Protein AF-A0A2A5RX52-F1 (afdb_monomer)

Secondary structure (DSSP, 8-state):
-----EEEEEEEEEEEE-TT--TTGGGEEEEES-TT-HHHHHHHHHHTTTSEEEEES-HHHHHHHHHTTS-EEEEETTHHHHSS-EESSS--EEEEEEEE-

Mean predicted aligned error: 4.83 Å

Nearest PDB structures (foldseek):
  6vh5-assembly1_C  TM=6.298E-01  e=7.964E-03  Brucella abortus 2308
  2qmx-assembly1_A  TM=5.584E-01  e=2.845E-03  Chlorobaculum tepidum TLS
  7am0-assembly2_C  TM=6.148E-01  e=2.229E-02  Komagataeibacter europaeus
  6ml0-assembly1_A  TM=5.404E-01  e=5.850E-02  Salmonella enterica subsp. enterica serovar Typhimurium str. LT2
  2ozz-assembly1_A  TM=5.704E-01  e=1.637E-01  Shigella flexneri 2a

Sequence (101 aa):
MSDMAETRKTIDAYYLASPLIDDVQCAYFFVNRDETCPFRQQTLAEFAKDKVVIELDSFENIITCIEAGQGIALLPGYLTETKKLQKWEETSRPITYYSYE

pLDDT: mean 91.54, std 10.52, range [45.62, 98.06]

Foldseek 3Di:
DDPQPKDKDKFKKFWKAAPPADPVLQQEEEDEPPPPPQQRVVCCVPPVVRGHYDYDPDPVVRLVCRNVNNHIGIDGPCCVVVGNMDGPDPDIDIGMDIDGD

Solvent-accessible surface area (backbone atoms only — not comparable to full-atom values): 5709 Å² total; per-residue (Å²): 132,85,82,61,62,75,43,82,45,74,45,58,19,25,40,31,21,15,86,74,48,50,82,75,26,73,40,30,36,46,31,51,57,53,82,83,38,58,55,30,51,54,48,48,75,76,36,61,88,83,39,50,75,45,72,34,92,40,72,68,59,44,51,53,42,17,56,73,19,62,18,31,31,64,40,60,50,72,45,50,82,76,46,74,39,38,69,73,48,92,64,72,44,81,43,68,48,77,46,82,106

Structure (mmCIF, N/CA/C/O backbone):
data_AF-A0A2A5RX52-F1
#
_entry.id   AF-A0A2A5RX52-F1
#
loop_
_atom_site.group_PDB
_atom_site.id
_atom_site.type_symbol
_atom_site.label_atom_id
_atom_site.label_alt_id
_atom_site.label_comp_id
_atom_site.label_asym_id
_atom_site.label_entity_id
_atom_site.label_seq_id
_atom_site.pdbx_PDB_ins_code
_atom_site.Cartn_x
_atom_site.Cartn_y
_atom_site.Cartn_z
_atom_site.occupancy
_atom_site.B_iso_or_equiv
_atom_site.auth_seq_id
_atom_site.auth_comp_id
_atom_site.auth_asym_id
_atom_site.auth_atom_id
_atom_site.pdbx_PDB_model_num
ATOM 1 N N . MET A 1 1 ? -8.341 29.997 -24.515 1.00 45.62 1 MET A N 1
ATOM 2 C CA . MET A 1 1 ? -7.597 28.817 -24.038 1.00 45.62 1 MET A CA 1
ATOM 3 C C . MET A 1 1 ? -7.463 29.024 -22.548 1.00 45.62 1 MET A C 1
ATOM 5 O O . MET A 1 1 ? -6.818 29.989 -22.169 1.00 45.62 1 MET A O 1
ATOM 9 N N . SER A 1 2 ? -8.222 28.287 -21.737 1.00 47.22 2 SER A N 1
ATOM 10 C CA . SER A 1 2 ? -8.126 28.417 -20.282 1.00 47.22 2 SER A CA 1
ATOM 11 C C . SER A 1 2 ? -6.784 27.843 -19.851 1.00 47.22 2 SER A C 1
ATOM 13 O O . SER A 1 2 ? -6.538 26.662 -20.083 1.00 47.22 2 SER A O 1
ATOM 15 N N . ASP A 1 3 ? -5.927 28.682 -19.275 1.00 53.19 3 ASP A N 1
ATOM 16 C CA . ASP A 1 3 ? -4.758 28.236 -18.525 1.00 5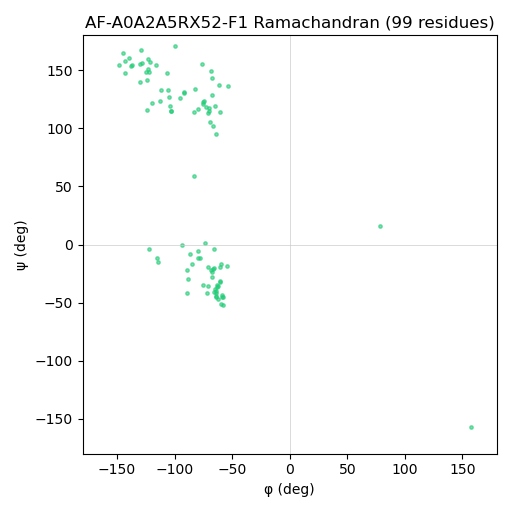3.19 3 ASP A CA 1
ATOM 17 C C . ASP A 1 3 ? -5.270 27.457 -17.307 1.00 53.19 3 ASP A C 1
ATOM 19 O O . ASP A 1 3 ? -5.655 28.041 -16.296 1.00 53.19 3 ASP A O 1
ATOM 23 N N . MET A 1 4 ? -5.357 26.132 -17.429 1.00 59.12 4 MET A N 1
ATOM 24 C CA . MET A 1 4 ? -5.526 25.249 -16.276 1.00 59.12 4 MET A CA 1
ATOM 25 C C . MET A 1 4 ? -4.210 25.301 -15.503 1.00 59.12 4 MET A C 1
ATOM 27 O O . MET A 1 4 ? -3.198 24.774 -15.965 1.00 59.12 4 MET A O 1
ATOM 31 N N . ALA A 1 5 ? -4.196 25.999 -14.369 1.00 64.38 5 ALA A N 1
ATOM 32 C CA . ALA A 1 5 ? -3.014 26.102 -13.528 1.00 64.38 5 ALA A CA 1
ATOM 33 C C . ALA A 1 5 ? -2.695 24.721 -12.929 1.00 64.38 5 ALA A C 1
ATOM 35 O O . ALA A 1 5 ? -3.338 24.266 -11.985 1.00 64.38 5 ALA A O 1
ATOM 36 N N . GLU A 1 6 ? -1.707 24.029 -13.496 1.00 74.69 6 GLU A N 1
ATOM 37 C CA . GLU A 1 6 ? -1.241 22.745 -12.978 1.00 74.69 6 GLU A CA 1
ATOM 38 C C . GLU A 1 6 ? -0.512 22.962 -11.647 1.00 74.69 6 GLU A C 1
ATOM 40 O O . GLU A 1 6 ? 0.548 23.589 -11.591 1.00 74.69 6 GLU A O 1
ATOM 45 N N . THR A 1 7 ? -1.072 22.431 -10.558 1.00 82.69 7 THR A N 1
ATOM 46 C CA . THR A 1 7 ? -0.418 22.489 -9.247 1.00 82.69 7 THR A CA 1
ATOM 47 C C . THR A 1 7 ? 0.190 21.136 -8.916 1.00 82.69 7 THR A C 1
ATOM 49 O O . THR A 1 7 ? -0.517 20.146 -8.714 1.00 82.69 7 THR A O 1
ATOM 52 N N . ARG A 1 8 ? 1.521 21.100 -8.817 1.00 85.62 8 ARG A N 1
ATOM 53 C CA . ARG A 1 8 ? 2.261 19.943 -8.313 1.00 85.62 8 ARG A CA 1
ATOM 54 C C . ARG A 1 8 ? 2.125 19.875 -6.793 1.00 85.62 8 ARG A C 1
ATOM 56 O O . ARG A 1 8 ? 2.514 20.810 -6.094 1.00 85.62 8 ARG A O 1
ATOM 63 N N . LYS A 1 9 ? 1.617 18.757 -6.282 1.00 89.12 9 LYS A N 1
ATOM 64 C CA . LYS A 1 9 ? 1.471 18.488 -4.847 1.00 89.12 9 LYS A CA 1
ATOM 65 C C . LYS A 1 9 ? 2.239 17.222 -4.472 1.00 89.12 9 LYS A C 1
ATOM 67 O O . LYS A 1 9 ? 2.505 16.363 -5.313 1.00 89.12 9 LYS A O 1
ATOM 72 N N . THR A 1 10 ? 2.588 17.115 -3.196 1.00 92.69 10 THR A N 1
ATOM 73 C CA . THR A 1 10 ? 3.210 15.922 -2.617 1.00 92.69 10 THR A CA 1
ATOM 74 C C . THR A 1 10 ? 2.366 15.455 -1.446 1.00 92.69 10 THR A C 1
ATOM 76 O O . THR A 1 10 ? 1.838 16.279 -0.699 1.00 92.69 10 THR A O 1
ATOM 79 N N . ILE A 1 11 ? 2.231 14.143 -1.299 1.00 94.06 11 ILE A N 1
ATOM 80 C CA . ILE A 1 11 ? 1.561 13.516 -0.167 1.00 94.06 11 ILE A CA 1
ATOM 81 C C . ILE A 1 11 ? 2.438 12.425 0.429 1.00 94.06 11 ILE A C 1
ATOM 83 O O . ILE A 1 11 ? 3.078 11.669 -0.303 1.00 94.06 11 ILE A O 1
ATOM 87 N N . ASP A 1 12 ? 2.449 12.336 1.754 1.00 95.94 12 ASP A N 1
ATOM 88 C CA . ASP A 1 12 ? 3.097 11.229 2.442 1.00 95.94 12 ASP A CA 1
ATOM 89 C C . ASP A 1 12 ? 2.242 9.971 2.301 1.00 95.94 12 ASP A C 1
ATOM 91 O O . ASP A 1 12 ? 1.059 9.944 2.664 1.00 95.94 12 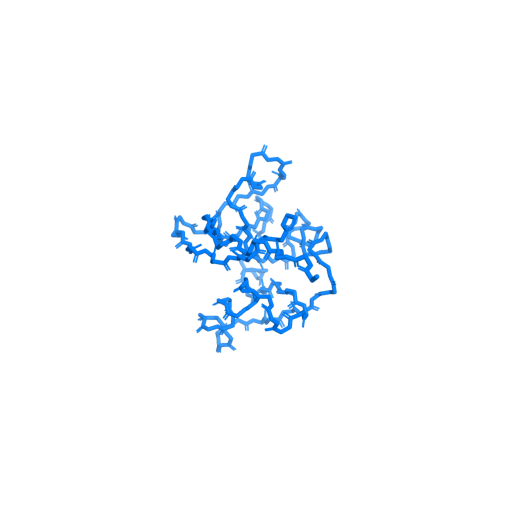ASP A O 1
ATOM 95 N N . ALA A 1 13 ? 2.850 8.924 1.753 1.00 97.38 13 ALA A N 1
ATOM 96 C CA . ALA A 1 13 ? 2.254 7.610 1.609 1.00 97.38 13 ALA A CA 1
ATOM 97 C C . ALA A 1 13 ? 3.018 6.576 2.436 1.00 97.38 13 ALA A C 1
ATOM 99 O O . ALA A 1 13 ? 4.212 6.721 2.697 1.00 97.38 13 ALA A O 1
ATOM 100 N N . TYR A 1 14 ? 2.322 5.516 2.820 1.00 98.06 14 TYR A N 1
ATOM 101 C CA . TYR A 1 14 ? 2.873 4.395 3.571 1.00 98.06 14 TYR A CA 1
ATOM 102 C C . TYR A 1 14 ? 2.336 3.096 2.988 1.00 98.06 14 TYR A C 1
ATOM 104 O O . TYR A 1 14 ? 1.249 3.072 2.403 1.00 98.06 14 TYR A O 1
ATOM 112 N N . TYR A 1 15 ? 3.081 2.009 3.157 1.00 97.88 15 TYR A N 1
ATOM 113 C CA . TYR A 1 15 ? 2.515 0.687 2.935 1.00 97.88 15 TYR A CA 1
ATOM 114 C C . TYR A 1 15 ? 1.536 0.394 4.064 1.00 97.88 15 TYR A C 1
ATOM 116 O O . TYR A 1 15 ? 1.930 0.305 5.227 1.00 97.88 15 TYR A O 1
ATOM 124 N N . LEU A 1 16 ? 0.255 0.313 3.719 1.00 98.00 16 LEU A N 1
ATOM 125 C CA . LEU A 1 16 ? -0.839 0.086 4.650 1.00 98.00 16 LEU A CA 1
ATOM 126 C C . LEU A 1 16 ? -1.373 -1.339 4.513 1.00 98.00 16 LEU A C 1
ATOM 128 O O . LEU A 1 16 ? -1.406 -1.903 3.417 1.00 98.00 16 LEU A O 1
ATOM 132 N N . ALA A 1 17 ? -1.826 -1.890 5.633 1.00 97.69 17 ALA A N 1
ATOM 133 C CA . ALA A 1 17 ? -2.436 -3.209 5.736 1.00 97.69 17 ALA A CA 1
ATOM 134 C C . ALA A 1 17 ? -3.543 -3.208 6.798 1.00 97.69 17 ALA A C 1
ATOM 136 O O . ALA A 1 17 ? -3.614 -2.311 7.642 1.00 97.69 17 ALA A O 1
ATOM 137 N N . SER A 1 18 ? -4.394 -4.233 6.798 1.00 97.38 18 SER A N 1
ATOM 138 C CA . SER A 1 18 ? -5.309 -4.464 7.919 1.00 97.38 18 SER A CA 1
ATOM 139 C C . SER A 1 18 ? -4.545 -4.888 9.183 1.00 97.38 18 SER A C 1
ATOM 141 O O . SER A 1 18 ? -3.545 -5.602 9.088 1.00 97.38 18 SER A O 1
ATOM 143 N N . PRO A 1 19 ? -5.047 -4.544 10.383 1.00 94.50 19 PRO A N 1
ATOM 144 C CA . PRO A 1 19 ? -4.636 -5.164 11.645 1.00 94.50 19 PRO A CA 1
ATOM 145 C C . PRO A 1 19 ? -4.748 -6.693 11.679 1.00 94.50 19 PRO A C 1
ATOM 147 O O . PRO A 1 19 ? -4.152 -7.328 12.541 1.00 94.50 19 PRO A O 1
ATOM 150 N N . LEU A 1 20 ? -5.532 -7.274 10.768 1.00 93.19 20 LEU A N 1
ATOM 151 C CA . LEU A 1 20 ? -5.795 -8.710 10.677 1.00 93.19 20 LEU A CA 1
ATOM 152 C C . LEU A 1 20 ? -4.857 -9.451 9.712 1.00 93.19 20 LEU A C 1
ATOM 154 O O . LEU A 1 20 ? -5.040 -10.650 9.524 1.00 93.19 20 LEU A O 1
ATOM 158 N N . ILE A 1 21 ? -3.919 -8.756 9.059 1.00 94.00 21 ILE A N 1
ATOM 159 C CA . ILE A 1 21 ? -3.039 -9.369 8.057 1.00 94.00 21 ILE A CA 1
ATOM 160 C C . ILE A 1 21 ? -2.174 -10.479 8.676 1.00 94.00 21 ILE A C 1
ATOM 162 O O . ILE A 1 21 ? -1.633 -10.305 9.770 1.00 94.00 21 ILE A O 1
ATOM 166 N N . ASP A 1 22 ? -2.027 -11.602 7.969 1.00 92.00 22 ASP A N 1
ATOM 167 C CA . ASP A 1 22 ? -1.106 -12.677 8.345 1.00 92.00 22 ASP A CA 1
ATOM 168 C C . ASP A 1 22 ? 0.221 -12.627 7.552 1.00 92.00 22 ASP A C 1
ATOM 170 O O . ASP A 1 22 ? 0.383 -11.880 6.577 1.00 92.00 22 ASP A O 1
ATOM 174 N N . ASP A 1 23 ? 1.190 -13.450 7.963 1.00 90.38 23 ASP A N 1
ATOM 175 C CA . ASP A 1 23 ? 2.516 -13.524 7.334 1.00 90.38 23 ASP A CA 1
ATOM 176 C C . ASP A 1 23 ? 2.468 -13.943 5.854 1.00 90.38 23 ASP A C 1
ATOM 178 O O . ASP A 1 23 ? 3.302 -13.514 5.053 1.00 90.38 23 ASP A O 1
ATOM 182 N N . VAL A 1 24 ? 1.491 -14.767 5.462 1.00 90.88 24 VAL A N 1
ATOM 183 C CA . VAL A 1 24 ? 1.322 -15.229 4.077 1.00 90.88 24 VAL A CA 1
ATOM 184 C C . VAL A 1 24 ? 0.811 -14.084 3.208 1.00 90.88 24 VAL A C 1
ATOM 186 O O . VAL A 1 24 ? 1.297 -13.890 2.091 1.00 90.88 24 VAL A O 1
ATOM 189 N N . GLN A 1 25 ? -0.140 -13.294 3.709 1.00 93.94 25 GLN A N 1
ATOM 190 C CA . GLN A 1 25 ? -0.683 -12.158 2.971 1.00 93.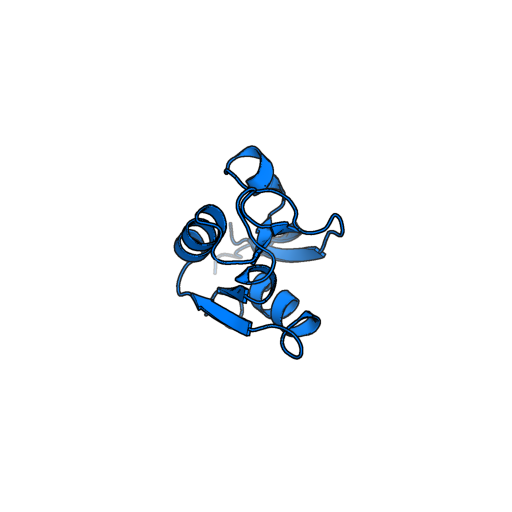94 25 GLN A CA 1
ATOM 191 C C . GLN A 1 25 ? 0.308 -10.996 2.833 1.00 93.94 25 GLN A C 1
ATOM 193 O O . GLN A 1 25 ? 0.210 -10.229 1.876 1.00 93.94 25 GLN A O 1
ATOM 198 N N . CYS A 1 26 ? 1.352 -10.932 3.666 1.00 92.56 26 C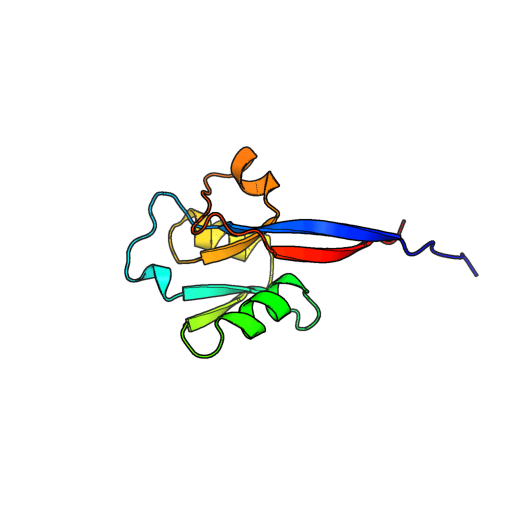YS A N 1
ATOM 199 C CA . CYS A 1 26 ? 2.457 -9.975 3.511 1.00 92.56 26 CYS A CA 1
ATOM 200 C C . CYS A 1 26 ? 3.314 -10.191 2.238 1.00 92.56 26 CYS A C 1
ATOM 202 O O . CYS A 1 26 ? 4.249 -9.425 1.961 1.00 92.56 26 CYS A O 1
ATOM 204 N N . ALA A 1 27 ? 3.045 -11.243 1.459 1.00 94.50 27 ALA A N 1
ATOM 205 C CA . ALA A 1 27 ? 3.637 -11.452 0.140 1.00 94.50 27 ALA A CA 1
ATOM 206 C C . ALA A 1 27 ? 2.886 -10.725 -0.992 1.00 94.50 27 ALA A C 1
ATOM 208 O O . ALA A 1 27 ? 3.462 -10.569 -2.070 1.00 94.50 27 ALA A O 1
ATOM 209 N N . TYR A 1 28 ? 1.643 -10.283 -0.766 1.00 97.12 28 TYR A N 1
ATOM 210 C CA . TYR A 1 28 ? 0.770 -9.732 -1.805 1.00 97.12 28 TYR A CA 1
ATOM 211 C C . TYR A 1 28 ? 0.654 -8.215 -1.705 1.00 97.12 28 TYR A C 1
ATOM 213 O O . TYR A 1 28 ? 0.305 -7.665 -0.660 1.00 97.12 28 TYR A O 1
ATOM 221 N N . PHE A 1 29 ? 0.931 -7.547 -2.821 1.00 97.81 29 PHE A N 1
ATOM 222 C CA . PHE A 1 29 ? 0.900 -6.098 -2.944 1.00 97.81 29 PHE A CA 1
ATOM 223 C C . PHE A 1 29 ? -0.122 -5.695 -3.999 1.00 97.81 29 PHE A C 1
ATOM 225 O O . PHE A 1 29 ? -0.015 -6.090 -5.158 1.00 97.81 29 PHE A O 1
ATOM 232 N N . PHE A 1 30 ? -1.103 -4.892 -3.606 1.00 97.94 30 PHE A N 1
ATOM 233 C CA . PHE A 1 30 ? -2.115 -4.370 -4.510 1.00 97.94 30 PHE A CA 1
ATOM 234 C C . PHE A 1 30 ? -1.681 -3.023 -5.076 1.00 97.94 30 PHE A C 1
ATOM 236 O O . PHE A 1 30 ? -1.291 -2.114 -4.340 1.00 97.94 30 PHE A O 1
ATOM 243 N N . VAL A 1 31 ? -1.790 -2.883 -6.392 1.00 97.38 31 VAL A N 1
ATOM 244 C CA . VAL A 1 31 ? -1.521 -1.634 -7.105 1.00 97.38 31 VAL A CA 1
ATOM 245 C C . VAL A 1 31 ? -2.678 -1.304 -8.034 1.00 97.38 31 VAL A C 1
ATOM 247 O O . VAL A 1 31 ? -3.420 -2.184 -8.474 1.00 97.38 31 VAL A O 1
ATOM 250 N N . ASN A 1 32 ? -2.836 -0.023 -8.353 1.00 96.25 32 ASN A N 1
ATOM 25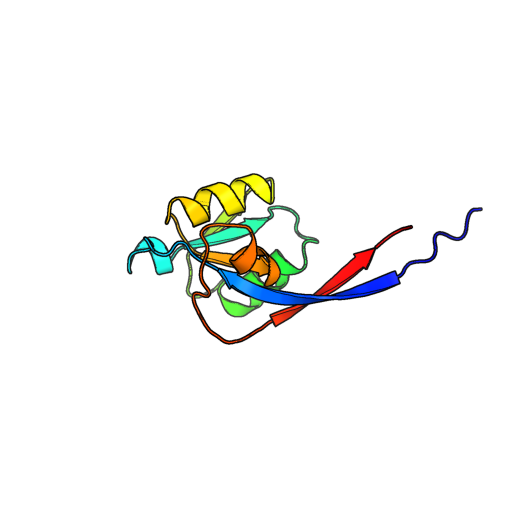1 C CA . ASN A 1 32 ? -3.779 0.370 -9.392 1.00 96.25 32 ASN A CA 1
ATOM 252 C C . ASN A 1 32 ? -3.264 -0.128 -10.753 1.00 96.25 32 ASN A C 1
ATOM 254 O O . ASN A 1 32 ? -2.058 -0.118 -10.991 1.00 96.25 32 ASN A O 1
ATOM 258 N N . ARG A 1 33 ? -4.166 -0.560 -11.634 1.00 95.88 33 ARG A N 1
ATOM 259 C CA . ARG A 1 33 ? -3.856 -0.999 -13.000 1.00 95.88 33 ARG A CA 1
ATOM 260 C C . ARG A 1 33 ? -3.377 0.144 -13.896 1.00 95.88 33 ARG A C 1
ATOM 262 O O . ARG A 1 33 ? -2.694 -0.103 -14.883 1.00 95.88 33 ARG A O 1
ATOM 269 N N . ASP A 1 34 ? -3.731 1.382 -13.563 1.00 93.25 34 ASP A N 1
ATOM 270 C CA . ASP A 1 34 ? -3.247 2.566 -14.264 1.00 93.25 34 ASP A CA 1
ATOM 271 C C . ASP A 1 34 ? -1.718 2.659 -14.174 1.00 93.25 34 ASP A C 1
ATOM 273 O O . ASP A 1 34 ? -1.135 2.875 -13.108 1.00 93.25 34 ASP A O 1
ATOM 277 N N . GLU A 1 35 ? -1.058 2.516 -15.322 1.00 92.81 35 GLU A N 1
ATOM 278 C CA . GLU A 1 35 ? 0.398 2.540 -15.428 1.00 92.81 35 GLU A CA 1
ATOM 279 C C . GLU A 1 35 ? 1.008 3.904 -15.085 1.00 92.81 35 GLU A C 1
ATOM 281 O O . GLU A 1 35 ? 2.188 3.986 -14.726 1.00 92.81 35 GLU A O 1
ATOM 286 N N . THR A 1 36 ? 0.201 4.964 -15.153 1.00 90.88 36 THR A N 1
ATOM 287 C CA . THR A 1 36 ? 0.588 6.335 -14.806 1.00 90.88 36 THR A CA 1
ATOM 288 C C . THR A 1 36 ? 0.413 6.640 -13.321 1.00 90.88 36 THR A C 1
ATOM 290 O O . THR A 1 36 ? 0.885 7.674 -12.847 1.00 90.88 36 THR A O 1
ATOM 293 N N . CYS A 1 37 ? -0.202 5.728 -12.558 1.00 91.88 37 CYS A N 1
ATOM 294 C CA . CYS A 1 37 ? -0.400 5.903 -11.129 1.00 91.88 37 CYS A CA 1
ATOM 295 C C . CYS A 1 37 ? 0.954 5.938 -10.396 1.00 91.88 37 CYS A C 1
ATOM 297 O O . CYS A 1 37 ? 1.686 4.940 -10.396 1.00 91.88 37 CYS A O 1
ATOM 299 N N . PRO A 1 38 ? 1.293 7.040 -9.702 1.00 94.12 38 PRO A N 1
ATOM 300 C CA . PRO A 1 38 ? 2.596 7.163 -9.056 1.00 94.12 38 PRO A CA 1
ATOM 301 C C . PRO A 1 38 ? 2.757 6.178 -7.887 1.00 94.12 38 PRO A C 1
ATOM 303 O O . PRO A 1 38 ? 3.862 5.703 -7.631 1.00 94.12 38 PRO A O 1
ATOM 306 N N . PHE A 1 39 ? 1.658 5.783 -7.231 1.00 95.50 39 PHE A N 1
ATOM 307 C CA . PHE A 1 39 ? 1.672 4.732 -6.208 1.00 95.50 39 PHE A CA 1
ATOM 308 C C . PHE A 1 39 ? 2.074 3.375 -6.801 1.00 95.50 39 PHE A C 1
ATOM 310 O O . PHE A 1 39 ? 2.929 2.690 -6.243 1.00 95.50 39 PHE A O 1
ATOM 317 N N . ARG A 1 40 ? 1.519 3.015 -7.972 1.00 96.12 40 ARG A N 1
ATOM 318 C CA . ARG A 1 40 ? 1.879 1.785 -8.696 1.00 96.12 40 ARG A CA 1
ATOM 319 C C . ARG A 1 40 ? 3.363 1.782 -9.042 1.00 96.12 40 ARG A C 1
ATOM 321 O O . ARG A 1 40 ? 4.057 0.810 -8.758 1.00 96.12 40 ARG A O 1
ATOM 328 N N . GLN A 1 41 ? 3.843 2.862 -9.654 1.00 95.69 41 GLN A N 1
ATOM 329 C CA . GLN A 1 41 ? 5.235 2.973 -10.093 1.00 95.69 41 GLN A CA 1
ATOM 330 C C . GLN A 1 41 ? 6.210 2.819 -8.921 1.00 95.69 41 GLN A C 1
ATOM 332 O O . GLN A 1 41 ? 7.174 2.061 -9.031 1.00 95.69 41 GLN A O 1
ATOM 337 N N . GLN A 1 42 ? 5.920 3.464 -7.786 1.00 96.44 42 GLN A N 1
ATOM 338 C CA . GLN A 1 42 ? 6.732 3.343 -6.577 1.00 96.44 42 GLN A CA 1
ATOM 339 C C . GLN A 1 42 ? 6.757 1.903 -6.043 1.00 96.44 42 GLN A C 1
ATOM 341 O O . GLN A 1 42 ? 7.829 1.368 -5.764 1.00 96.44 42 GLN A O 1
ATOM 346 N N . THR A 1 43 ? 5.599 1.242 -5.945 1.00 96.50 43 THR A N 1
ATOM 347 C CA . THR A 1 43 ? 5.525 -0.146 -5.464 1.00 96.50 43 THR A CA 1
ATOM 348 C C . THR A 1 43 ? 6.248 -1.126 -6.381 1.00 96.50 43 THR A C 1
ATOM 350 O O . THR A 1 43 ? 6.977 -1.990 -5.898 1.00 96.50 43 THR A O 1
ATOM 353 N N . LEU A 1 44 ? 6.108 -0.979 -7.700 1.00 96.31 44 LEU A N 1
ATOM 354 C CA . LEU A 1 44 ? 6.816 -1.829 -8.655 1.00 96.31 44 LEU A CA 1
ATOM 355 C C . LEU A 1 44 ? 8.336 -1.630 -8.591 1.00 96.31 44 LEU A C 1
ATOM 357 O O . LEU A 1 44 ? 9.078 -2.605 -8.689 1.00 96.31 44 LEU A O 1
ATOM 361 N N . ALA A 1 45 ? 8.809 -0.398 -8.394 1.00 95.69 45 ALA A N 1
ATOM 362 C CA . ALA A 1 45 ? 10.238 -0.118 -8.278 1.00 95.69 45 ALA A CA 1
ATOM 363 C C . ALA A 1 45 ? 10.882 -0.811 -7.064 1.00 95.69 45 ALA A C 1
ATOM 365 O O . ALA A 1 45 ? 12.026 -1.255 -7.153 1.00 95.69 45 ALA A O 1
ATOM 366 N N . GLU A 1 46 ? 10.152 -0.921 -5.951 1.00 95.12 46 GLU A N 1
ATOM 367 C CA . GLU A 1 46 ? 10.660 -1.512 -4.708 1.00 95.12 46 GLU A CA 1
ATOM 368 C C . GLU A 1 46 ? 10.448 -3.027 -4.622 1.00 95.12 46 GLU A C 1
ATOM 370 O O . GLU A 1 46 ? 11.349 -3.741 -4.191 1.00 95.12 46 GLU A O 1
ATOM 375 N N . PHE A 1 47 ? 9.280 -3.531 -5.036 1.00 94.38 47 PHE A N 1
ATOM 376 C CA . PHE A 1 47 ? 8.830 -4.875 -4.655 1.00 94.38 47 PHE A CA 1
ATOM 377 C C . PHE A 1 47 ? 8.541 -5.826 -5.817 1.00 94.38 47 PHE A C 1
ATOM 379 O O . PHE A 1 47 ? 8.289 -7.005 -5.568 1.00 94.38 47 PHE A O 1
ATOM 386 N N . ALA A 1 48 ? 8.629 -5.388 -7.079 1.00 88.31 48 ALA A N 1
ATOM 387 C CA . ALA A 1 48 ? 8.277 -6.243 -8.223 1.00 88.31 48 ALA A CA 1
ATOM 388 C C . ALA A 1 48 ? 9.117 -7.529 -8.346 1.00 88.31 48 ALA A C 1
ATOM 390 O O . ALA A 1 48 ? 8.707 -8.456 -9.039 1.00 88.31 48 ALA A O 1
ATOM 391 N N . LYS A 1 49 ? 10.296 -7.592 -7.713 1.00 89.75 49 LYS A N 1
ATOM 392 C CA . LYS A 1 49 ? 11.173 -8.775 -7.748 1.00 89.75 49 LYS A CA 1
ATOM 393 C C . LYS A 1 49 ? 10.873 -9.794 -6.650 1.00 89.75 49 LYS A C 1
ATOM 395 O O . LYS A 1 49 ? 11.090 -10.981 -6.869 1.00 89.75 49 LYS A O 1
ATOM 400 N N . ASP A 1 50 ? 10.377 -9.330 -5.505 1.00 91.81 50 ASP A N 1
ATOM 401 C CA . ASP A 1 50 ? 10.333 -10.121 -4.269 1.00 91.81 50 ASP A CA 1
ATOM 402 C C . ASP A 1 50 ? 8.904 -10.419 -3.796 1.00 91.81 50 ASP A C 1
ATOM 404 O O . ASP A 1 50 ? 8.703 -11.231 -2.891 1.00 91.81 50 ASP A O 1
ATOM 408 N N . LYS A 1 51 ? 7.902 -9.751 -4.379 1.00 93.38 51 LYS A N 1
ATOM 409 C CA . LYS A 1 51 ? 6.501 -9.811 -3.951 1.00 93.38 51 LYS A CA 1
ATOM 410 C C . LYS A 1 51 ? 5.567 -10.129 -5.110 1.00 93.38 51 LYS A C 1
ATOM 412 O O . LYS A 1 51 ? 5.864 -9.862 -6.273 1.00 93.38 51 LYS A O 1
ATOM 417 N N . VAL A 1 52 ? 4.403 -10.680 -4.775 1.00 96.19 52 VAL A N 1
ATOM 418 C CA . VAL A 1 52 ? 3.320 -10.913 -5.731 1.00 96.19 52 VAL A CA 1
ATOM 419 C C . VAL A 1 52 ? 2.531 -9.621 -5.879 1.00 96.19 52 VAL A C 1
ATOM 421 O O . VAL A 1 52 ? 1.881 -9.177 -4.936 1.00 96.19 52 VAL A O 1
ATOM 424 N N . VAL A 1 53 ? 2.576 -9.019 -7.063 1.00 96.69 53 VAL A N 1
ATOM 425 C CA . VAL A 1 53 ? 1.836 -7.787 -7.350 1.00 96.69 53 VAL A CA 1
ATOM 426 C C . VAL A 1 53 ? 0.505 -8.122 -8.019 1.00 96.69 53 VAL A C 1
ATOM 428 O O . VAL A 1 53 ? 0.472 -8.826 -9.027 1.00 96.69 53 VAL A O 1
ATOM 431 N N . ILE A 1 54 ? -0.588 -7.615 -7.454 1.00 96.62 54 ILE A N 1
ATOM 432 C CA . ILE A 1 54 ? -1.953 -7.772 -7.960 1.00 96.62 54 ILE A CA 1
ATOM 433 C C . ILE A 1 54 ? -2.453 -6.405 -8.426 1.00 96.62 54 ILE A C 1
ATOM 435 O O . ILE A 1 54 ? -2.493 -5.447 -7.655 1.00 96.62 54 ILE A O 1
ATOM 439 N N . GLU A 1 55 ? -2.857 -6.316 -9.689 1.00 96.88 55 GLU A N 1
ATOM 440 C CA . GLU A 1 55 ? -3.399 -5.087 -10.267 1.00 96.88 55 GLU A CA 1
ATOM 441 C C . GLU A 1 55 ? -4.925 -5.042 -10.128 1.00 96.88 55 GLU A C 1
ATOM 443 O O . GLU A 1 55 ? -5.619 -5.991 -10.498 1.00 96.88 55 GLU A O 1
ATOM 448 N N . LEU A 1 56 ? -5.449 -3.922 -9.630 1.00 96.25 56 LEU A N 1
ATOM 449 C CA . LEU A 1 56 ? -6.883 -3.660 -9.496 1.00 96.25 56 LEU A CA 1
ATOM 450 C C . LEU A 1 56 ? -7.278 -2.382 -10.241 1.00 96.25 56 LEU A C 1
ATOM 452 O O . LEU A 1 56 ? -6.489 -1.456 -10.406 1.00 96.25 56 LEU A O 1
ATOM 456 N N . ASP A 1 57 ? -8.520 -2.329 -10.703 1.00 91.31 57 ASP A N 1
ATOM 457 C CA . ASP A 1 57 ? -9.068 -1.269 -11.555 1.00 91.31 57 ASP A CA 1
ATOM 458 C C . ASP A 1 57 ? -9.472 0.013 -10.806 1.00 91.31 57 ASP A C 1
ATOM 460 O O . ASP A 1 57 ? -9.721 1.037 -11.441 1.00 91.31 57 ASP A O 1
ATOM 464 N N . SER A 1 58 ? -9.522 -0.003 -9.470 1.00 91.06 58 SER A N 1
ATOM 465 C CA . SER A 1 58 ? -9.874 1.177 -8.676 1.00 91.06 58 SER A CA 1
ATOM 466 C C . SER A 1 58 ? -9.186 1.225 -7.311 1.00 91.06 58 SER A C 1
ATOM 468 O O . SER A 1 58 ? -8.846 0.200 -6.720 1.00 91.06 58 SER A O 1
ATOM 470 N N . PHE A 1 59 ? -9.024 2.443 -6.781 1.00 92.25 59 PHE A N 1
ATOM 471 C CA . PHE A 1 59 ? -8.534 2.661 -5.415 1.00 92.25 59 PHE A CA 1
ATOM 472 C C . PHE A 1 59 ? -9.478 2.083 -4.351 1.00 92.25 59 PHE A C 1
ATOM 474 O O . PHE A 1 59 ? -9.003 1.540 -3.359 1.00 92.25 59 PHE A O 1
ATOM 481 N N . GLU A 1 60 ? -10.795 2.146 -4.562 1.00 94.69 60 GLU A N 1
ATOM 482 C CA . GLU A 1 60 ? -11.782 1.595 -3.620 1.00 94.69 60 GLU A CA 1
ATOM 483 C C . GLU A 1 60 ? -11.649 0.067 -3.500 1.00 94.69 60 GLU A C 1
ATOM 485 O O . GLU A 1 60 ? -11.691 -0.480 -2.396 1.00 94.69 60 GLU A O 1
ATOM 490 N N . ASN A 1 61 ? -11.406 -0.623 -4.623 1.00 96.06 61 ASN A N 1
ATOM 491 C CA . ASN A 1 61 ? -11.184 -2.071 -4.633 1.00 96.06 61 ASN A CA 1
ATOM 492 C C . ASN A 1 61 ? -9.896 -2.447 -3.893 1.00 96.06 61 ASN A C 1
ATOM 494 O O . ASN A 1 61 ? -9.901 -3.394 -3.109 1.00 96.06 61 ASN A O 1
ATOM 498 N N . ILE A 1 62 ? -8.821 -1.670 -4.075 1.00 97.19 62 ILE A N 1
ATOM 499 C CA . ILE A 1 62 ? -7.575 -1.846 -3.316 1.00 97.19 62 ILE A CA 1
ATOM 500 C C . ILE A 1 62 ? -7.847 -1.727 -1.816 1.00 97.19 62 ILE A C 1
ATOM 502 O O . ILE A 1 62 ? -7.489 -2.636 -1.07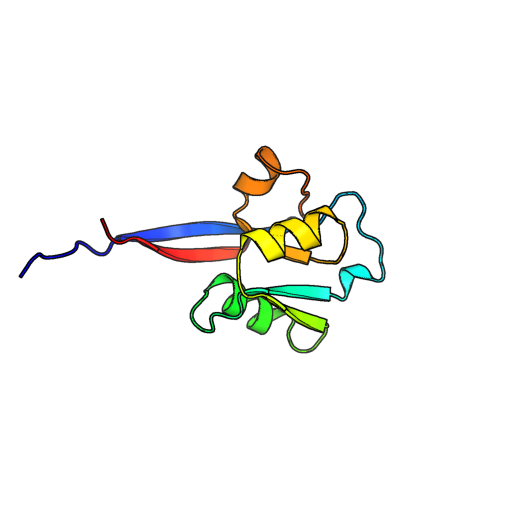1 1.00 97.19 62 ILE A O 1
ATOM 506 N N . ILE A 1 63 ? -8.510 -0.647 -1.383 1.00 96.62 63 ILE A N 1
ATOM 507 C CA . ILE A 1 63 ? -8.831 -0.404 0.033 1.00 96.62 63 ILE A CA 1
ATOM 508 C C . ILE A 1 63 ? -9.668 -1.557 0.603 1.00 96.62 63 ILE A C 1
ATOM 510 O O . ILE A 1 63 ? -9.344 -2.078 1.668 1.00 96.62 63 ILE A O 1
ATOM 514 N N . THR A 1 64 ? -10.688 -2.006 -0.130 1.00 96.00 64 THR A N 1
ATOM 515 C CA . THR A 1 64 ? -11.552 -3.122 0.284 1.00 96.00 64 THR A CA 1
ATOM 516 C C . THR A 1 64 ? -10.750 -4.409 0.507 1.00 96.00 64 THR A C 1
ATOM 518 O O . THR A 1 64 ? -10.922 -5.075 1.529 1.00 96.00 64 THR A O 1
ATOM 521 N N . CYS A 1 65 ? -9.839 -4.748 -0.412 1.00 96.25 65 CYS A N 1
ATOM 522 C CA . CYS A 1 65 ? -8.991 -5.935 -0.290 1.00 96.25 65 CYS A CA 1
ATOM 523 C C . CYS A 1 65 ? -8.051 -5.862 0.918 1.00 96.25 65 CYS A C 1
ATOM 525 O O . CYS A 1 65 ? -7.933 -6.828 1.679 1.00 96.25 65 CYS A O 1
ATOM 527 N N . ILE A 1 66 ? -7.391 -4.720 1.128 1.00 96.69 66 ILE A N 1
ATOM 528 C CA . ILE A 1 66 ? -6.454 -4.584 2.247 1.00 96.69 66 ILE A CA 1
ATOM 529 C C . ILE A 1 66 ? -7.172 -4.527 3.597 1.00 96.69 66 ILE A C 1
ATOM 531 O O . ILE A 1 66 ? -6.656 -5.115 4.540 1.00 96.69 66 ILE A O 1
ATOM 535 N N . GLU A 1 67 ? -8.361 -3.912 3.708 1.00 96.50 67 GLU A N 1
ATOM 536 C CA . GLU A 1 67 ? -9.162 -3.905 4.948 1.00 96.50 67 GLU A CA 1
ATOM 537 C C . GLU A 1 67 ? -9.599 -5.325 5.336 1.00 96.50 67 GLU A C 1
ATOM 539 O O . GLU A 1 67 ? -9.613 -5.673 6.521 1.00 96.50 67 GLU A O 1
ATOM 544 N N . ALA A 1 68 ? -9.870 -6.170 4.337 1.00 95.75 68 ALA A N 1
ATOM 545 C CA . ALA A 1 68 ? -10.147 -7.593 4.512 1.00 95.75 68 ALA A CA 1
ATOM 546 C C . ALA A 1 68 ? -8.899 -8.440 4.847 1.00 95.75 68 ALA A C 1
ATOM 548 O O . ALA A 1 68 ? -9.018 -9.653 5.004 1.00 95.75 68 ALA A O 1
ATOM 549 N N . GLY A 1 69 ? -7.713 -7.830 4.966 1.00 96.50 69 GLY A N 1
ATOM 550 C CA . GLY A 1 69 ? -6.469 -8.517 5.324 1.00 96.50 69 GLY A CA 1
ATOM 551 C C . GLY A 1 69 ? -5.820 -9.289 4.179 1.00 96.50 69 GLY A C 1
ATOM 552 O O . GLY A 1 69 ? -4.953 -10.116 4.423 1.00 96.50 69 GLY A O 1
ATOM 553 N N . GLN A 1 70 ? -6.205 -9.027 2.928 1.00 96.56 70 GLN A N 1
ATOM 554 C CA . GLN A 1 70 ? -5.742 -9.815 1.780 1.00 96.56 70 GLN A CA 1
ATOM 555 C C . GLN A 1 70 ? -4.332 -9.445 1.296 1.00 96.56 70 GLN A C 1
ATOM 557 O O . GLN A 1 70 ? -3.812 -10.091 0.389 1.00 96.56 70 GLN A O 1
ATOM 562 N N . GLY A 1 71 ? -3.722 -8.400 1.860 1.00 97.06 71 GLY A N 1
ATOM 563 C CA . GLY A 1 71 ? -2.383 -7.949 1.495 1.00 97.06 71 GLY A CA 1
ATOM 564 C C . GLY A 1 71 ? -2.130 -6.488 1.848 1.00 97.06 71 GLY A C 1
ATOM 565 O O . GLY A 1 71 ? -2.777 -5.923 2.733 1.00 97.06 71 GLY A O 1
ATOM 566 N N . ILE A 1 72 ? -1.170 -5.894 1.144 1.00 97.94 72 ILE A N 1
ATOM 567 C CA . ILE A 1 72 ? -0.589 -4.580 1.439 1.00 97.94 72 ILE A CA 1
ATOM 568 C C . ILE A 1 72 ? -0.769 -3.657 0.226 1.00 97.94 72 ILE A C 1
ATOM 570 O O . ILE A 1 72 ? -0.746 -4.116 -0.913 1.00 97.94 72 ILE A O 1
ATOM 574 N N . ALA A 1 73 ? -0.920 -2.349 0.437 1.00 98.00 73 ALA A N 1
ATOM 575 C CA . ALA A 1 73 ? -0.891 -1.366 -0.650 1.00 98.00 73 ALA A CA 1
ATOM 576 C C . ALA A 1 73 ? -0.202 -0.067 -0.223 1.00 98.00 73 ALA A C 1
ATOM 578 O O . ALA A 1 73 ? -0.299 0.340 0.934 1.00 98.00 73 ALA A O 1
ATOM 579 N N . LEU A 1 74 ? 0.467 0.608 -1.163 1.00 98.00 74 LEU A N 1
ATOM 580 C CA . LEU A 1 74 ? 1.002 1.948 -0.931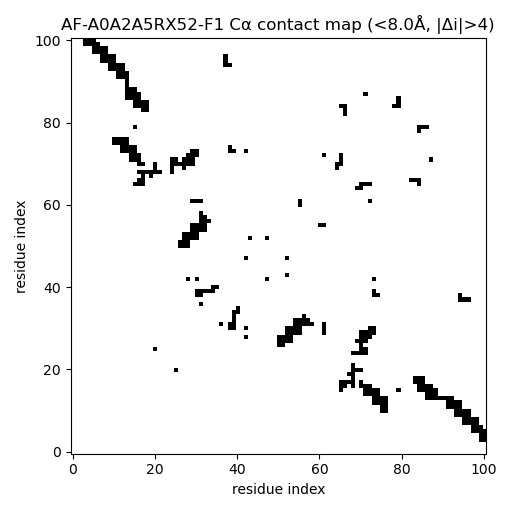 1.00 98.00 74 LEU A CA 1
ATOM 581 C C . LEU A 1 74 ? -0.119 2.977 -1.066 1.00 98.00 74 LEU A C 1
ATOM 583 O O . LEU A 1 74 ? -0.690 3.136 -2.144 1.00 98.00 74 LEU A O 1
ATOM 587 N N . LEU A 1 75 ? -0.427 3.676 0.022 1.00 97.00 75 LEU A N 1
ATOM 588 C CA . LEU A 1 75 ? -1.585 4.560 0.104 1.00 97.00 75 LEU A CA 1
ATOM 589 C C . LEU A 1 75 ? -1.287 5.826 0.923 1.00 97.00 75 LEU A C 1
ATOM 591 O O . LEU A 1 75 ? -0.372 5.817 1.749 1.00 97.00 75 LEU A O 1
ATOM 595 N N . PRO A 1 76 ? -2.050 6.920 0.725 1.00 96.25 76 PRO A N 1
ATOM 596 C CA . PRO A 1 76 ? -1.927 8.128 1.536 1.00 96.25 76 PRO A CA 1
ATOM 597 C C . PRO A 1 76 ? -2.038 7.876 3.041 1.00 96.25 76 PRO A C 1
ATOM 599 O O . PRO A 1 76 ? -2.948 7.182 3.496 1.00 96.25 76 PRO A O 1
ATOM 602 N N . GLY A 1 77 ? -1.163 8.513 3.823 1.00 94.44 77 GLY A N 1
ATOM 603 C CA . GLY A 1 77 ? -1.102 8.319 5.273 1.00 94.44 77 GLY A CA 1
ATOM 604 C C . GLY A 1 77 ? -2.388 8.681 6.016 1.00 94.44 77 GLY A C 1
ATOM 605 O O . GLY A 1 77 ? -2.743 7.995 6.965 1.00 94.44 77 GLY A O 1
ATOM 606 N N . TYR A 1 78 ? -3.150 9.675 5.544 1.00 94.56 78 TYR A N 1
ATOM 607 C CA . TYR A 1 78 ? -4.416 10.073 6.183 1.00 94.56 78 TYR A CA 1
ATOM 608 C C . TYR A 1 78 ? -5.457 8.937 6.239 1.00 94.56 78 TYR A C 1
ATOM 610 O O . TYR A 1 78 ? -6.429 9.010 6.994 1.00 94.56 78 TYR A O 1
ATOM 618 N N . LEU A 1 79 ? -5.293 7.871 5.445 1.00 95.50 79 LEU A N 1
ATOM 619 C CA . LEU A 1 79 ? -6.213 6.736 5.463 1.00 95.50 79 LEU A CA 1
ATOM 620 C C . LEU A 1 79 ? -6.140 5.936 6.766 1.00 95.50 79 LEU A C 1
ATOM 622 O O . LEU A 1 79 ? -7.135 5.316 7.128 1.00 95.50 79 LEU A O 1
ATOM 626 N N . THR A 1 80 ? -5.043 6.004 7.527 1.00 94.94 80 THR A N 1
ATOM 627 C CA . THR A 1 80 ? -4.978 5.362 8.855 1.00 94.94 80 THR A CA 1
ATOM 628 C C . THR A 1 80 ? -5.920 6.007 9.872 1.00 94.94 80 THR A C 1
ATOM 630 O O . THR A 1 80 ? -6.274 5.384 10.865 1.00 94.94 80 THR A O 1
ATOM 633 N N . GLU A 1 81 ? -6.334 7.255 9.643 1.00 94.19 81 GLU A N 1
ATOM 634 C CA . GLU A 1 81 ? -7.257 7.983 10.525 1.00 94.19 81 GLU A CA 1
ATOM 635 C C . GLU A 1 81 ? -8.727 7.754 10.151 1.00 94.19 81 GLU A C 1
ATOM 637 O O . GLU A 1 81 ? -9.624 7.940 10.971 1.00 94.19 81 GLU A O 1
ATOM 642 N N . THR A 1 82 ? -8.985 7.358 8.902 1.00 92.88 82 THR A N 1
ATOM 643 C CA . THR A 1 82 ? -10.338 7.296 8.324 1.00 92.88 82 THR A CA 1
ATOM 644 C C . THR A 1 82 ? -10.803 5.878 7.989 1.00 92.88 82 THR A C 1
ATOM 646 O O . THR A 1 82 ? -11.999 5.663 7.787 1.00 92.88 82 THR A O 1
ATOM 649 N N . LYS A 1 83 ? -9.889 4.903 7.942 1.00 93.44 83 LYS A N 1
ATOM 650 C CA . LYS A 1 83 ? -10.139 3.496 7.591 1.00 93.44 83 LYS A CA 1
ATOM 651 C C . LYS A 1 83 ? -9.548 2.557 8.643 1.00 93.44 83 LYS A C 1
ATOM 653 O O . LYS A 1 83 ? -8.750 2.970 9.481 1.00 93.44 83 LYS A O 1
ATOM 658 N N . LYS A 1 84 ? -9.919 1.272 8.607 1.00 93.06 84 LYS A N 1
ATOM 659 C CA . LYS A 1 84 ? -9.394 0.255 9.544 1.00 93.06 84 LYS A CA 1
ATOM 660 C C . LYS A 1 84 ? -8.044 -0.289 9.074 1.00 93.06 84 LYS A C 1
ATOM 662 O O . LYS A 1 84 ? -7.895 -1.484 8.834 1.00 93.06 84 LYS A O 1
ATOM 667 N N . LEU A 1 85 ? -7.073 0.605 8.924 1.00 96.44 85 LEU A N 1
ATOM 668 C CA . LEU A 1 85 ? -5.757 0.308 8.371 1.00 96.44 85 LEU A CA 1
ATOM 669 C C . LEU A 1 85 ? -4.655 0.730 9.336 1.00 96.44 85 LEU A C 1
ATOM 671 O O . LEU A 1 85 ? -4.781 1.717 10.056 1.00 96.44 85 LEU A O 1
ATOM 675 N N . GLN A 1 86 ? -3.552 -0.003 9.301 1.00 96.62 86 GLN A N 1
ATOM 676 C CA . GLN A 1 86 ? -2.318 0.326 9.997 1.00 96.62 86 GLN A CA 1
ATOM 677 C C . GLN A 1 86 ? -1.163 0.399 9.006 1.00 96.62 86 GLN A C 1
ATOM 679 O O . GLN A 1 86 ? -1.217 -0.172 7.914 1.00 96.62 86 GLN A O 1
ATOM 684 N N . LYS A 1 87 ? -0.096 1.082 9.408 1.00 97.50 87 LYS A N 1
ATOM 685 C CA . LYS A 1 87 ? 1.171 1.029 8.689 1.00 97.50 87 LYS A CA 1
ATOM 686 C C . LYS A 1 87 ? 1.766 -0.370 8.830 1.00 97.50 87 LYS A C 1
ATOM 688 O O . LYS A 1 87 ? 1.882 -0.883 9.939 1.00 97.50 87 LYS A O 1
ATOM 693 N N . TRP A 1 88 ? 2.139 -0.971 7.709 1.00 96.19 88 TRP A N 1
ATOM 694 C CA . TRP A 1 88 ? 2.929 -2.199 7.686 1.00 96.19 88 TRP A CA 1
ATOM 695 C C . TRP A 1 88 ? 4.398 -1.915 8.027 1.00 96.19 88 TRP A C 1
ATOM 697 O O . TRP A 1 88 ? 5.040 -2.696 8.724 1.00 96.19 88 TRP A O 1
ATOM 707 N N . GLU A 1 89 ? 4.903 -0.754 7.601 1.00 93.75 89 GLU A N 1
ATOM 708 C CA . GLU A 1 89 ? 6.205 -0.217 7.993 1.00 93.75 89 GLU A CA 1
ATOM 709 C C . GLU A 1 89 ? 6.119 1.289 8.275 1.00 93.75 89 GLU A C 1
ATOM 711 O O . GLU A 1 89 ? 5.287 2.000 7.710 1.00 93.75 89 GLU A O 1
ATOM 716 N N . GLU A 1 90 ? 7.009 1.800 9.128 1.00 94.19 90 GLU A N 1
ATOM 717 C CA . GLU A 1 90 ? 7.009 3.221 9.511 1.00 94.19 90 GLU A CA 1
ATOM 718 C C . GLU A 1 90 ? 7.617 4.153 8.455 1.00 94.19 90 GLU A C 1
ATOM 720 O O . GLU A 1 90 ? 7.492 5.375 8.551 1.00 94.19 90 GLU A O 1
ATOM 725 N N . THR A 1 91 ? 8.276 3.602 7.438 1.00 96.62 91 THR A N 1
ATOM 726 C CA . THR A 1 91 ? 8.971 4.398 6.429 1.00 96.62 91 THR A CA 1
ATOM 727 C C . THR A 1 91 ? 7.972 5.035 5.462 1.00 96.62 91 THR A C 1
ATOM 729 O O . THR A 1 91 ? 7.245 4.336 4.757 1.00 96.62 91 THR A O 1
ATOM 732 N N . SER A 1 92 ? 7.961 6.367 5.373 1.00 95.88 92 SER A N 1
ATOM 733 C CA . SER A 1 92 ? 7.132 7.076 4.394 1.00 95.88 92 SER A CA 1
ATOM 734 C C . SER A 1 92 ? 7.726 7.010 2.985 1.00 95.88 92 SER A C 1
ATOM 736 O O . SER A 1 92 ? 8.935 6.842 2.794 1.00 95.88 92 SER A O 1
ATOM 738 N N . ARG A 1 93 ? 6.866 7.153 1.977 1.00 96.38 93 ARG A N 1
ATOM 739 C CA . ARG A 1 93 ? 7.227 7.408 0.581 1.00 96.38 93 ARG A CA 1
ATOM 740 C C . ARG A 1 93 ? 6.518 8.688 0.131 1.00 96.38 93 ARG A C 1
ATOM 742 O O . ARG A 1 93 ? 5.287 8.708 0.110 1.00 96.38 93 ARG A O 1
ATOM 749 N N . PRO A 1 94 ? 7.248 9.760 -0.211 1.00 94.75 94 PRO A N 1
ATOM 750 C CA . P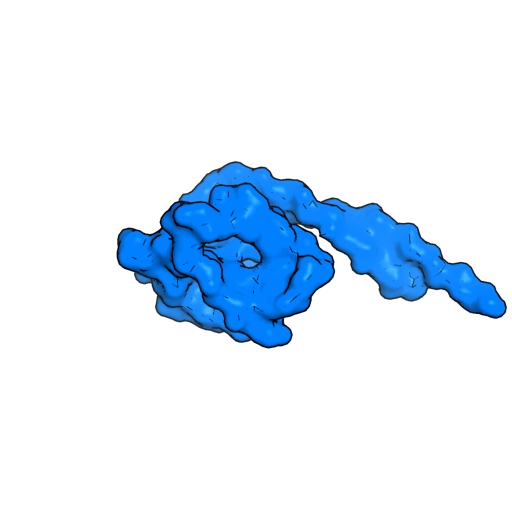RO A 1 94 ? 6.626 10.969 -0.729 1.00 94.75 94 PRO A CA 1
ATOM 751 C C . PRO A 1 94 ? 6.139 10.721 -2.160 1.00 94.75 94 PRO A C 1
ATOM 753 O O . PRO A 1 94 ? 6.934 10.455 -3.061 1.00 94.75 94 PRO A O 1
ATOM 756 N N . ILE A 1 95 ? 4.833 10.836 -2.383 1.00 94.56 95 ILE A N 1
ATOM 757 C CA . ILE A 1 95 ? 4.211 10.644 -3.694 1.00 94.56 95 ILE A CA 1
ATOM 758 C C . ILE A 1 95 ? 3.855 12.002 -4.291 1.00 94.56 95 ILE A C 1
ATOM 760 O O . ILE A 1 95 ? 3.070 12.763 -3.728 1.00 94.56 95 ILE A O 1
ATOM 764 N N . THR A 1 96 ? 4.449 12.312 -5.446 1.00 92.06 96 THR A N 1
ATOM 765 C CA . THR A 1 96 ? 4.092 13.501 -6.232 1.00 92.06 96 THR A CA 1
ATOM 7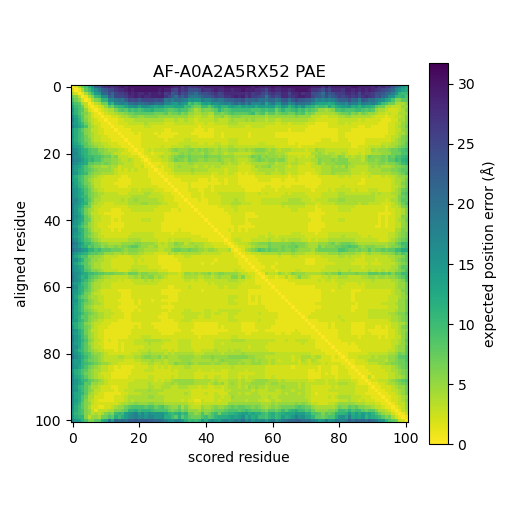66 C C . THR A 1 96 ? 2.852 13.205 -7.073 1.00 92.06 96 THR A C 1
ATOM 768 O O . THR A 1 96 ? 2.808 12.188 -7.761 1.00 92.06 96 THR A O 1
ATOM 771 N N . TYR A 1 97 ? 1.883 14.118 -7.070 1.00 84.06 97 TYR A N 1
ATOM 772 C CA . TYR A 1 97 ? 0.717 14.081 -7.951 1.00 84.06 97 TYR A CA 1
ATOM 773 C C . TYR A 1 97 ? 0.382 15.484 -8.473 1.00 84.06 97 TYR A C 1
ATOM 775 O O . TYR A 1 97 ? 0.804 16.496 -7.902 1.00 84.06 97 TYR A O 1
ATOM 783 N N . TYR A 1 98 ? -0.368 15.541 -9.569 1.00 81.00 98 TYR A N 1
ATOM 784 C CA . TYR A 1 98 ? -0.825 16.787 -10.181 1.00 81.00 98 TYR A CA 1
ATOM 785 C C . TYR A 1 98 ? -2.312 16.973 -9.895 1.00 81.00 98 TYR A C 1
ATOM 787 O O . TYR A 1 98 ? -3.095 16.032 -10.032 1.00 81.00 98 TYR A O 1
ATOM 795 N N . SER A 1 99 ? -2.699 18.175 -9.468 1.00 75.50 99 SER A N 1
ATOM 796 C CA . SER A 1 99 ? -4.105 18.568 -9.370 1.00 75.50 99 SER A CA 1
ATOM 797 C C . SER A 1 99 ? -4.412 19.640 -10.406 1.00 75.50 99 SER A C 1
ATOM 799 O O . SER A 1 99 ? -3.672 20.622 -10.504 1.00 75.50 99 SER A O 1
ATOM 801 N N . TYR A 1 100 ? -5.517 19.449 -11.122 1.00 71.19 100 TYR A N 1
ATOM 802 C CA . TYR A 1 100 ? -6.075 20.409 -12.066 1.00 71.19 100 TYR A CA 1
ATOM 803 C C . TYR A 1 100 ? -7.270 21.082 -11.387 1.00 71.19 100 TYR A C 1
ATOM 805 O O . TYR A 1 100 ? -8.224 20.391 -11.022 1.00 71.19 100 TYR A O 1
ATOM 813 N N . GLU A 1 101 ? -7.166 22.389 -11.147 1.00 58.44 101 GLU A N 1
ATOM 814 C CA . GLU A 1 101 ? -8.270 23.234 -10.663 1.00 58.44 101 GLU A CA 1
ATOM 815 C C . GLU A 1 101 ? -9.050 23.848 -11.831 1.00 58.44 101 GLU A C 1
ATOM 817 O O . GLU A 1 101 ? -8.421 24.152 -12.875 1.00 58.44 101 GLU A O 1
#

Radius of gyration: 14.27 Å; Cα contacts (8 Å, |Δi|>4): 191; chains: 1; bounding box: 23×44×36 Å

Organism: NCBI:txid1364